Protein AF-A0A6I8U9J4-F1 (afdb_monomer)

Solvent-accessible surface area (backbone atoms only — not comparable to full-atom values): 9396 Å² total; per-residue (Å²): 132,90,82,89,88,84,92,80,89,85,88,85,89,84,87,85,91,79,93,73,92,74,82,87,76,85,80,88,70,89,74,71,74,83,78,56,86,72,78,77,77,58,90,76,80,70,68,70,56,62,68,56,52,50,51,53,51,52,51,51,50,49,34,44,76,72,56,73,56,64,94,47,52,79,76,49,46,71,67,56,55,50,51,52,50,52,50,52,53,55,48,53,50,52,52,52,53,53,53,50,52,53,68,68,40,77,84,50,99,75,46,66,67,56,50,52,52,48,52,51,53,51,52,55,52,50,51,52,47,48,52,56,54,51,55,44,69,60,44,73,84,80,136

Organism: Aedes aegypti (NCBI:txid7159)

InterPro domains:
  IPR025271 Coiled-coil domain-containing protein 28 [PF13270] (48-134)
  IPR025271 Coiled-coil domain-containing protein 28 [PTHR13400] (4-142)

Mean predicted aligned error: 19.81 Å

Structure (mmCIF, N/CA/C/O backbone):
data_AF-A0A6I8U9J4-F1
#
_entry.id   AF-A0A6I8U9J4-F1
#
loop_
_atom_site.group_PDB
_atom_site.id
_atom_site.type_symbol
_atom_site.label_atom_id
_atom_site.label_alt_id
_atom_site.label_comp_id
_atom_site.label_asym_id
_atom_site.label_entity_id
_atom_site.label_seq_id
_atom_site.pdbx_PDB_ins_code
_atom_site.Cartn_x
_atom_site.Cartn_y
_atom_site.Cartn_z
_atom_site.occupancy
_atom_site.B_iso_or_equiv
_atom_site.auth_seq_id
_atom_site.auth_comp_id
_atom_site.auth_asym_id
_atom_site.auth_atom_id
_atom_site.pdbx_PDB_model_num
ATOM 1 N N . MET A 1 1 ? 91.986 30.680 -7.772 1.00 36.62 1 MET A N 1
ATOM 2 C CA . MET A 1 1 ? 92.283 31.001 -6.359 1.00 36.62 1 MET A CA 1
ATOM 3 C C . MET A 1 1 ? 91.078 30.574 -5.531 1.00 36.62 1 MET A C 1
ATOM 5 O O . MET A 1 1 ? 89.997 30.958 -5.943 1.00 36.62 1 MET A O 1
ATOM 9 N N . ALA A 1 2 ? 91.301 29.731 -4.502 1.00 43.00 2 ALA A N 1
ATOM 10 C CA . ALA A 1 2 ? 90.623 29.614 -3.184 1.00 43.00 2 ALA A CA 1
ATOM 11 C C . ALA A 1 2 ? 89.102 29.930 -3.069 1.00 43.00 2 ALA A C 1
ATOM 13 O O . ALA A 1 2 ? 88.663 30.941 -3.589 1.00 43.00 2 ALA A O 1
ATOM 14 N N . SER A 1 3 ? 88.226 29.235 -2.329 1.00 42.28 3 SER A N 1
ATOM 15 C CA . SER A 1 3 ? 88.341 28.204 -1.287 1.00 42.28 3 SER A CA 1
ATOM 16 C C . SER A 1 3 ? 86.943 27.653 -0.909 1.00 42.28 3 SER A C 1
ATOM 18 O O . SER A 1 3 ? 85.934 28.328 -1.081 1.00 42.28 3 SER A O 1
ATOM 20 N N . ASP A 1 4 ? 86.967 26.433 -0.371 1.00 47.28 4 ASP A N 1
ATOM 21 C CA . ASP A 1 4 ? 86.129 25.717 0.621 1.00 47.28 4 ASP A CA 1
ATOM 22 C C . ASP A 1 4 ? 85.052 26.467 1.466 1.00 47.28 4 ASP A C 1
ATOM 24 O O . ASP A 1 4 ? 85.358 27.512 2.046 1.00 47.28 4 ASP A O 1
ATOM 28 N N . HIS A 1 5 ? 83.859 25.855 1.660 1.00 55.94 5 HIS A N 1
ATOM 29 C CA . HIS A 1 5 ? 83.200 25.750 2.989 1.00 55.94 5 HIS A CA 1
ATOM 30 C C . HIS A 1 5 ? 82.088 24.664 3.119 1.00 55.94 5 HIS A C 1
ATOM 32 O O . HIS A 1 5 ? 80.963 24.812 2.647 1.00 55.94 5 HIS A O 1
ATOM 38 N N . SER A 1 6 ? 82.473 23.577 3.797 1.00 47.50 6 SER A N 1
ATOM 39 C CA . SER A 1 6 ? 81.836 22.653 4.778 1.00 47.50 6 SER A CA 1
ATOM 40 C C . SER A 1 6 ? 80.377 22.782 5.316 1.00 47.50 6 SER A C 1
ATOM 42 O O . SER A 1 6 ? 79.976 23.846 5.772 1.00 47.50 6 SER A O 1
ATOM 44 N N . GLN A 1 7 ? 79.727 21.594 5.436 1.00 42.53 7 GLN A N 1
ATOM 45 C CA . GLN A 1 7 ? 78.914 20.988 6.545 1.00 42.53 7 GLN A CA 1
ATOM 46 C C . GLN A 1 7 ? 77.691 21.720 7.163 1.00 42.53 7 GLN A C 1
ATOM 48 O O . GLN A 1 7 ? 77.639 22.934 7.212 1.00 42.53 7 GLN A O 1
ATOM 53 N N . ALA A 1 8 ? 76.716 21.097 7.844 1.00 42.38 8 ALA A N 1
ATOM 54 C CA . ALA A 1 8 ? 76.015 19.803 7.848 1.00 42.38 8 ALA A CA 1
ATOM 55 C C . ALA A 1 8 ? 74.902 19.903 8.933 1.00 42.38 8 ALA A C 1
ATOM 57 O O . ALA A 1 8 ? 75.109 20.526 9.969 1.00 42.38 8 ALA A O 1
ATOM 58 N N . SER A 1 9 ? 73.765 19.228 8.709 1.00 43.97 9 SER A N 1
ATOM 59 C CA . SER A 1 9 ? 72.813 18.643 9.689 1.00 43.97 9 SER A CA 1
ATOM 60 C C . SER A 1 9 ? 72.199 19.466 10.844 1.00 43.97 9 SER A C 1
ATOM 62 O O . SER A 1 9 ? 72.874 19.855 11.792 1.00 43.97 9 SER A O 1
ATOM 64 N N . SER A 1 10 ? 70.858 19.470 10.916 1.00 44.91 10 SER A N 1
ATOM 65 C CA . SER A 1 10 ? 70.172 19.288 12.206 1.00 44.91 10 SER A CA 1
ATOM 66 C C . SER A 1 10 ? 68.784 18.655 12.066 1.00 44.91 10 SER A C 1
ATOM 68 O O . SER A 1 10 ? 67.904 19.155 11.368 1.00 44.91 10 SER A O 1
ATOM 70 N N . SER A 1 11 ? 68.644 17.519 12.744 1.00 41.78 11 SER A N 1
ATOM 71 C CA . SER A 1 11 ? 67.476 16.649 12.858 1.00 41.78 11 SER A CA 1
ATOM 72 C C . SER A 1 11 ? 66.563 17.143 13.985 1.00 41.78 11 SER A C 1
ATOM 74 O O . SER A 1 11 ? 67.050 17.474 15.066 1.00 41.78 11 SER A O 1
ATOM 76 N N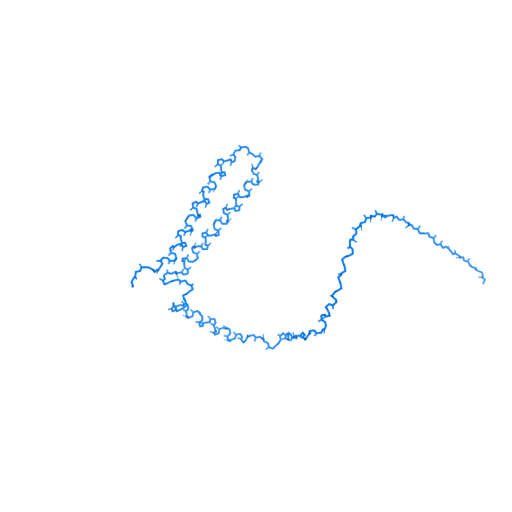 . ARG A 1 12 ? 65.243 17.180 13.763 1.00 46.03 12 ARG A N 1
ATOM 77 C CA . ARG A 1 12 ? 64.239 17.422 14.812 1.00 46.03 12 ARG A CA 1
ATOM 78 C C . ARG A 1 12 ? 63.363 16.184 14.986 1.00 46.03 12 ARG A C 1
ATOM 80 O O . ARG A 1 12 ? 62.631 15.800 14.081 1.00 46.03 12 ARG A O 1
ATOM 87 N N . GLN A 1 13 ? 63.454 15.594 16.173 1.00 48.38 13 GLN A N 1
ATOM 88 C CA . GLN A 1 13 ? 62.544 14.583 16.709 1.00 48.38 13 GLN A CA 1
ATOM 89 C C . GLN A 1 13 ? 61.261 15.254 17.209 1.00 48.38 13 GLN A C 1
ATOM 91 O O . GLN A 1 13 ? 61.371 16.259 17.898 1.00 48.38 13 GLN A O 1
ATOM 96 N N . HIS A 1 14 ? 60.089 14.656 16.977 1.00 40.41 14 HIS A N 1
ATOM 97 C CA . HIS A 1 14 ? 58.976 14.689 17.932 1.00 40.41 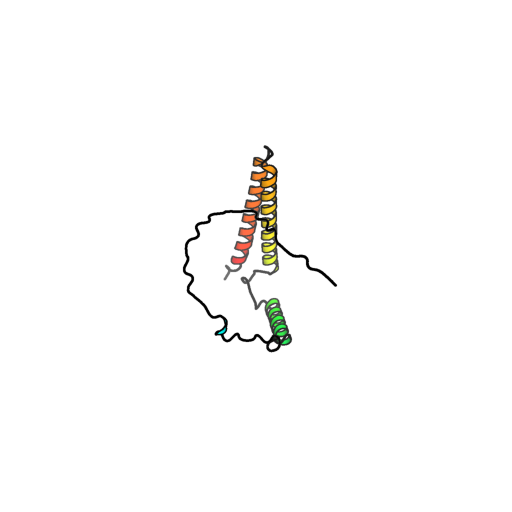14 HIS A CA 1
ATOM 98 C C . HIS A 1 14 ? 58.230 13.345 17.909 1.00 40.41 14 HIS A C 1
ATOM 100 O O . HIS A 1 14 ? 58.067 12.704 16.875 1.00 40.41 14 HIS A O 1
ATOM 106 N N . SER A 1 15 ? 57.876 12.926 19.116 1.00 47.19 15 SER A N 1
ATOM 107 C CA . SER A 1 15 ? 57.378 11.643 19.606 1.00 47.19 15 SER A CA 1
ATOM 108 C C . SER A 1 15 ? 55.990 11.231 19.108 1.00 47.19 15 SER A C 1
ATOM 110 O O . SER A 1 15 ? 55.166 12.085 18.808 1.00 47.19 15 SER A O 1
ATOM 112 N N . ASN A 1 16 ? 55.698 9.924 19.169 1.00 42.38 16 ASN A N 1
ATOM 113 C CA . ASN A 1 16 ? 54.596 9.405 19.992 1.00 42.38 16 ASN A CA 1
ATOM 114 C C . ASN A 1 16 ? 54.693 7.881 20.161 1.00 42.38 16 ASN A C 1
ATOM 116 O O . ASN A 1 16 ? 54.768 7.129 19.193 1.00 42.38 16 ASN A O 1
ATOM 120 N N . ALA A 1 17 ? 54.685 7.444 21.420 1.00 46.56 17 ALA A N 1
ATOM 121 C CA . ALA A 1 17 ? 54.541 6.053 21.814 1.00 46.56 17 ALA A CA 1
ATOM 122 C C . ALA A 1 17 ? 53.050 5.704 21.926 1.00 46.56 17 ALA A C 1
ATOM 124 O O . ALA A 1 17 ? 52.295 6.422 22.579 1.00 46.56 17 ALA A O 1
ATOM 125 N N . ALA A 1 18 ? 52.647 4.579 21.339 1.00 44.66 18 ALA A N 1
ATOM 126 C CA . ALA A 1 18 ? 51.417 3.882 21.689 1.00 44.66 18 ALA A CA 1
ATOM 127 C C . ALA A 1 18 ? 51.668 2.375 21.586 1.00 44.66 18 ALA A C 1
ATOM 129 O O . ALA A 1 18 ? 51.803 1.807 20.504 1.00 44.66 18 ALA A O 1
ATOM 130 N N . THR A 1 19 ? 51.771 1.743 22.749 1.00 48.50 19 THR A N 1
ATOM 131 C CA . THR A 1 19 ? 51.801 0.296 22.933 1.00 48.50 19 THR A CA 1
ATOM 132 C C . THR A 1 19 ? 50.413 -0.256 22.617 1.00 48.50 19 THR A C 1
ATOM 134 O O . THR A 1 19 ? 49.478 -0.041 23.385 1.00 48.50 19 THR A O 1
ATOM 137 N N . ALA A 1 20 ? 50.267 -0.973 21.505 1.00 47.34 20 ALA A N 1
ATOM 138 C CA . ALA A 1 20 ? 49.064 -1.742 21.202 1.00 47.34 20 ALA A CA 1
ATOM 139 C C . ALA A 1 20 ? 49.452 -3.201 20.956 1.00 47.34 20 ALA A C 1
ATOM 141 O O . ALA A 1 20 ? 49.959 -3.581 19.903 1.00 47.34 20 ALA A O 1
ATOM 142 N N . ASN A 1 21 ? 49.223 -4.003 21.990 1.00 51.22 21 ASN A N 1
ATOM 143 C CA . ASN A 1 21 ? 49.241 -5.455 21.967 1.00 51.22 21 ASN A CA 1
ATOM 144 C C . ASN A 1 21 ? 48.270 -5.941 20.873 1.00 51.22 21 ASN A C 1
ATOM 146 O O . ASN A 1 21 ? 47.070 -5.692 20.974 1.00 51.22 21 ASN A O 1
ATOM 150 N N . SER A 1 22 ? 48.765 -6.574 19.808 1.00 46.28 22 SER A N 1
ATOM 151 C CA . SER A 1 22 ? 47.919 -7.167 18.766 1.00 46.28 22 SER A CA 1
ATOM 152 C C . SER A 1 22 ? 48.385 -8.581 18.463 1.00 46.28 22 SER A C 1
ATOM 154 O O . SER A 1 22 ? 49.473 -8.822 17.948 1.00 46.28 22 SER A O 1
ATOM 156 N N . SER A 1 23 ? 47.522 -9.505 18.858 1.00 46.25 23 SER A N 1
ATOM 157 C CA . SER A 1 23 ? 47.575 -10.948 18.699 1.00 46.25 23 SER A CA 1
ATOM 158 C C . SER A 1 23 ? 47.949 -11.354 17.271 1.00 46.25 23 SER A C 1
ATOM 160 O O . SER A 1 23 ? 47.322 -10.922 16.304 1.00 46.25 23 SER A O 1
ATOM 162 N N . SER A 1 24 ? 48.941 -12.231 17.133 1.00 45.88 24 SER A N 1
ATOM 163 C CA . SER A 1 24 ? 49.341 -12.835 15.863 1.00 45.88 24 SER A CA 1
ATOM 164 C C . SER A 1 24 ? 48.259 -13.788 15.340 1.00 45.88 24 SER A C 1
ATOM 166 O O . SER A 1 24 ? 48.244 -14.980 15.642 1.00 45.88 24 SER A O 1
ATOM 168 N N . ILE A 1 25 ? 47.346 -13.282 14.511 1.00 52.50 25 ILE A N 1
ATOM 169 C CA . ILE A 1 25 ? 46.489 -14.140 13.688 1.00 52.50 25 ILE A CA 1
ATOM 170 C C . ILE A 1 25 ? 47.313 -14.565 12.469 1.00 52.50 25 ILE A C 1
ATOM 172 O O . ILE A 1 25 ? 47.520 -13.796 11.532 1.00 52.50 25 ILE A O 1
ATOM 176 N N . SER A 1 26 ? 47.804 -15.804 12.497 1.00 50.78 26 SER A N 1
ATOM 177 C CA . SER A 1 26 ? 48.402 -16.470 11.339 1.00 50.78 26 SER A CA 1
ATOM 178 C C . SER A 1 26 ? 47.347 -16.634 10.236 1.00 50.78 26 SER A C 1
ATOM 180 O O . SER A 1 26 ? 46.552 -17.571 10.247 1.00 50.78 26 SER A O 1
ATOM 182 N N . LEU A 1 27 ? 47.321 -15.704 9.281 1.00 45.22 27 LEU A N 1
ATOM 183 C CA . LEU A 1 27 ? 46.529 -15.793 8.052 1.00 45.22 27 LEU A CA 1
ATOM 184 C C . LEU A 1 27 ? 47.405 -16.343 6.924 1.00 45.22 27 LEU A C 1
ATOM 186 O O . LEU A 1 27 ? 47.714 -15.653 5.956 1.00 45.22 27 LEU A O 1
ATOM 190 N N . ASN A 1 28 ? 47.808 -17.610 7.031 1.00 49.66 28 ASN A N 1
ATOM 191 C CA . ASN A 1 28 ? 48.372 -18.314 5.887 1.00 49.66 28 ASN A CA 1
ATOM 192 C C . ASN A 1 28 ? 47.243 -18.910 5.036 1.00 49.66 28 ASN A C 1
ATOM 194 O O . ASN A 1 28 ? 46.852 -20.064 5.204 1.00 49.66 28 ASN A O 1
ATOM 198 N N . LYS A 1 29 ? 46.705 -18.113 4.110 1.00 49.50 29 LYS A N 1
ATOM 199 C CA . LYS A 1 29 ? 46.005 -18.643 2.935 1.00 49.50 29 LYS A CA 1
ATOM 200 C C . LYS A 1 29 ? 46.177 -17.672 1.778 1.00 49.50 29 LYS A C 1
ATOM 202 O O . LYS A 1 29 ? 45.304 -16.860 1.498 1.00 49.50 29 LYS A O 1
ATOM 207 N N . SER A 1 30 ? 47.330 -17.754 1.119 1.00 51.00 30 SER A N 1
ATOM 208 C CA . SER A 1 30 ? 47.567 -17.076 -0.154 1.00 51.00 30 SER A CA 1
ATOM 209 C C . SER A 1 30 ? 46.687 -17.727 -1.226 1.00 51.00 30 SER A C 1
ATOM 211 O O . SER A 1 30 ? 47.063 -18.707 -1.867 1.00 51.00 30 SER A O 1
ATOM 213 N N . TYR A 1 31 ? 45.451 -17.247 -1.367 1.00 51.31 31 TYR A N 1
ATOM 214 C CA . TYR A 1 31 ? 44.615 -17.562 -2.517 1.00 51.31 31 TYR A CA 1
ATOM 215 C C . TYR A 1 31 ? 45.118 -16.715 -3.689 1.00 51.31 31 TYR A C 1
ATOM 217 O O . TYR A 1 31 ? 44.790 -15.541 -3.835 1.00 51.31 31 TYR A O 1
ATOM 225 N N . SER A 1 32 ? 45.954 -17.317 -4.531 1.00 54.34 32 SER A N 1
ATOM 226 C CA . SER A 1 32 ? 46.299 -16.747 -5.831 1.00 54.34 32 SER A CA 1
ATOM 227 C C . SER A 1 32 ? 45.012 -16.518 -6.640 1.00 54.34 32 SER A C 1
ATOM 229 O O . SER A 1 32 ? 44.365 -17.463 -7.097 1.00 54.34 32 SER A O 1
ATOM 231 N N . PHE A 1 33 ? 44.618 -15.252 -6.797 1.00 53.03 33 PHE A N 1
ATOM 232 C CA . PHE A 1 33 ? 43.500 -14.840 -7.655 1.00 53.03 33 PHE A CA 1
ATOM 233 C C . PHE A 1 33 ? 43.836 -14.955 -9.150 1.00 53.03 33 PHE A C 1
ATOM 235 O O . PHE A 1 33 ? 42.931 -14.919 -9.979 1.00 53.03 33 PHE A O 1
ATOM 242 N N . THR A 1 34 ? 45.115 -15.127 -9.501 1.00 60.34 34 THR A N 1
ATOM 243 C CA . THR A 1 34 ? 45.606 -15.126 -10.888 1.00 60.34 34 THR A CA 1
ATOM 244 C C . THR A 1 34 ? 45.434 -16.466 -11.606 1.00 60.34 34 THR A C 1
ATOM 246 O O . THR A 1 34 ? 45.622 -16.529 -12.814 1.00 60.34 34 THR A O 1
ATOM 249 N N . SER A 1 35 ? 45.049 -17.530 -10.890 1.00 56.22 35 SER A N 1
ATOM 250 C CA . SER A 1 35 ? 44.878 -18.880 -11.455 1.00 56.22 35 SER A CA 1
ATOM 251 C C . SER A 1 35 ? 43.421 -19.238 -11.790 1.00 56.22 35 SER A C 1
ATOM 253 O O . SER A 1 35 ? 43.125 -20.344 -12.239 1.00 56.22 35 SER A O 1
ATOM 255 N N . ARG A 1 36 ? 42.468 -18.320 -11.576 1.00 58.94 36 ARG A N 1
ATOM 256 C CA . ARG A 1 36 ? 41.097 -18.519 -12.066 1.00 58.94 36 ARG A CA 1
ATOM 257 C C . ARG A 1 36 ? 41.050 -18.063 -13.523 1.00 58.94 36 ARG A C 1
ATOM 259 O O . ARG A 1 36 ? 41.444 -16.926 -13.775 1.00 58.94 36 ARG A O 1
ATOM 266 N N . PRO A 1 37 ? 40.537 -18.873 -14.468 1.00 59.06 37 PRO A N 1
ATOM 267 C CA . PRO A 1 37 ? 40.164 -18.376 -15.782 1.00 59.06 37 PRO A CA 1
ATOM 268 C C . PRO A 1 37 ? 39.107 -17.291 -15.571 1.00 59.06 37 PRO A C 1
ATOM 270 O O . PRO A 1 37 ? 37.932 -17.579 -15.334 1.00 59.06 37 PRO A O 1
ATOM 273 N N . LEU A 1 38 ? 39.534 -16.031 -15.560 1.00 56.19 38 LEU A N 1
ATOM 274 C CA . LEU A 1 38 ? 38.623 -14.905 -15.580 1.00 56.19 38 LEU A CA 1
ATOM 275 C C . LEU A 1 38 ? 37.996 -14.956 -16.965 1.00 56.19 38 LEU A C 1
ATOM 277 O O . LEU A 1 38 ? 38.655 -14.668 -17.963 1.00 56.19 38 LEU A O 1
ATOM 281 N N . LYS A 1 39 ? 36.740 -15.409 -17.036 1.00 64.81 39 LYS A N 1
ATOM 282 C CA . LYS A 1 39 ? 35.931 -15.219 -18.234 1.00 64.81 39 LYS A CA 1
ATOM 283 C C . LYS A 1 39 ? 35.933 -13.716 -18.478 1.00 64.81 39 LYS A C 1
ATOM 285 O O . LYS A 1 39 ? 35.288 -12.971 -17.746 1.00 64.81 39 LYS A O 1
ATOM 290 N N . HIS A 1 40 ? 36.732 -13.266 -19.441 1.00 59.09 40 HIS A N 1
ATOM 291 C CA . HIS A 1 40 ? 36.652 -11.908 -19.935 1.00 59.09 40 HIS A CA 1
ATOM 292 C C . HIS A 1 40 ? 35.231 -11.763 -20.466 1.00 59.09 40 HIS A C 1
ATOM 294 O O . HIS A 1 40 ? 34.910 -12.266 -21.541 1.00 59.09 40 HIS A O 1
ATOM 300 N N . HIS A 1 41 ? 34.364 -11.132 -19.679 1.00 59.47 41 HIS A N 1
ATOM 301 C CA . HIS A 1 41 ? 33.092 -10.620 -20.153 1.00 59.47 41 HIS A CA 1
ATOM 302 C C . HIS A 1 41 ? 33.436 -9.497 -21.130 1.00 59.47 41 HIS A C 1
ATOM 304 O O . HIS A 1 41 ? 33.469 -8.323 -20.772 1.00 59.47 41 HIS A O 1
ATOM 310 N N . SER A 1 42 ? 33.822 -9.875 -22.351 1.00 52.12 42 SER A N 1
ATOM 311 C CA . SER A 1 42 ? 33.932 -8.950 -23.463 1.00 52.12 42 SER A CA 1
ATOM 312 C C . SER A 1 42 ? 32.568 -8.291 -23.581 1.00 52.12 42 SER A C 1
ATOM 314 O O . SER A 1 42 ? 31.578 -8.954 -23.888 1.00 52.12 42 SER A O 1
ATOM 316 N N . PHE A 1 43 ? 32.523 -6.993 -23.299 1.00 51.09 43 PHE A N 1
ATOM 317 C CA . PHE A 1 43 ? 31.336 -6.136 -23.262 1.00 51.09 43 PHE A CA 1
ATOM 318 C C . PHE A 1 43 ? 30.551 -6.097 -24.598 1.00 51.09 43 PHE A C 1
ATOM 320 O O . PHE A 1 43 ? 29.582 -5.363 -24.736 1.00 51.09 43 PHE A O 1
ATOM 327 N N . ILE A 1 44 ? 30.972 -6.873 -25.603 1.00 54.34 44 ILE A N 1
ATOM 328 C CA . ILE A 1 44 ? 30.528 -6.798 -26.998 1.00 54.34 44 ILE A CA 1
ATOM 329 C C . ILE A 1 44 ? 29.907 -8.124 -27.496 1.00 54.34 44 ILE A C 1
ATOM 331 O O . ILE A 1 44 ? 29.293 -8.132 -28.557 1.00 54.34 44 ILE A O 1
ATOM 335 N N . SER A 1 45 ? 29.988 -9.244 -26.759 1.00 55.50 45 SER A N 1
ATOM 336 C CA . SER A 1 45 ? 29.440 -10.533 -27.248 1.00 55.50 45 SER A CA 1
ATOM 337 C C . SER A 1 45 ? 28.010 -10.856 -26.814 1.00 55.50 45 SER A C 1
ATOM 339 O O . SER A 1 45 ? 27.387 -11.711 -27.432 1.00 55.50 45 SER A O 1
ATOM 341 N N . GLU A 1 46 ? 27.458 -10.177 -25.814 1.00 55.66 46 GLU A N 1
ATOM 342 C CA . GLU A 1 46 ? 26.072 -10.392 -25.391 1.00 55.66 46 GLU A CA 1
ATOM 343 C C . GLU A 1 46 ? 25.438 -9.046 -25.048 1.00 55.66 46 GLU A C 1
ATOM 345 O O . GLU A 1 46 ? 25.168 -8.735 -23.893 1.00 55.66 46 GLU A O 1
ATOM 350 N N . VAL A 1 47 ? 25.195 -8.215 -26.064 1.00 56.00 47 VAL A N 1
ATOM 351 C CA . VAL A 1 47 ? 24.017 -7.349 -25.974 1.00 56.00 47 VAL A CA 1
ATOM 352 C C . VAL A 1 47 ? 22.855 -8.331 -26.108 1.00 56.00 47 VAL A C 1
ATOM 354 O O . VAL A 1 47 ? 22.701 -8.873 -27.206 1.00 56.00 47 VAL A O 1
ATOM 357 N N . PRO A 1 48 ? 22.107 -8.669 -25.037 1.00 60.66 48 PRO A N 1
ATOM 358 C CA . PRO A 1 48 ? 20.928 -9.511 -25.196 1.00 60.66 48 PRO A CA 1
ATOM 359 C C . PRO A 1 48 ? 20.103 -8.875 -26.305 1.00 60.66 48 PRO A C 1
ATOM 361 O O . PRO A 1 48 ? 19.840 -7.676 -26.214 1.00 60.66 48 PRO A O 1
ATOM 364 N N . ASP A 1 49 ? 19.823 -9.634 -27.376 1.00 78.06 49 ASP A N 1
ATOM 365 C CA . ASP A 1 49 ? 19.156 -9.129 -28.580 1.00 78.06 49 ASP A CA 1
ATOM 366 C C . ASP A 1 49 ? 17.975 -8.278 -28.121 1.00 78.06 49 ASP A C 1
ATOM 368 O O . ASP A 1 49 ? 16.977 -8.798 -27.618 1.00 78.06 49 ASP A O 1
ATOM 372 N N . VAL A 1 50 ? 18.128 -6.954 -28.209 1.00 83.38 50 VAL A N 1
ATOM 373 C CA . VAL A 1 50 ? 17.184 -6.007 -27.608 1.00 83.38 50 VAL A CA 1
ATOM 374 C C . VAL A 1 50 ? 15.800 -6.254 -28.196 1.00 83.38 50 VAL A C 1
ATOM 376 O O . VAL A 1 50 ? 14.799 -6.161 -27.494 1.00 83.38 50 VAL A O 1
ATOM 379 N N . ARG A 1 51 ? 15.751 -6.709 -29.454 1.00 83.00 51 ARG A N 1
ATOM 380 C CA . ARG A 1 51 ? 14.521 -7.088 -30.145 1.00 83.00 51 ARG A CA 1
ATOM 381 C C . ARG A 1 51 ? 13.923 -8.383 -29.620 1.00 83.00 51 ARG A C 1
ATOM 383 O O . ARG A 1 51 ? 12.717 -8.581 -29.729 1.00 83.00 51 ARG A O 1
ATOM 390 N N . HIS A 1 52 ? 14.737 -9.321 -29.145 1.00 87.88 52 HIS A N 1
ATOM 391 C CA . HIS A 1 52 ? 14.250 -10.525 -28.474 1.00 87.88 52 HIS A CA 1
ATOM 392 C C . HIS A 1 52 ? 13.646 -10.174 -27.115 1.00 87.88 52 HIS A C 1
ATOM 394 O O . HIS A 1 52 ? 12.546 -10.627 -26.812 1.00 87.88 52 HIS A O 1
ATOM 400 N N . MET A 1 53 ? 14.317 -9.317 -26.343 1.00 88.88 53 MET A N 1
ATOM 401 C CA . MET A 1 53 ? 13.797 -8.821 -25.069 1.00 88.88 53 MET A CA 1
ATOM 402 C C . MET A 1 53 ? 12.497 -8.031 -25.263 1.00 88.88 53 MET A C 1
ATOM 404 O O . MET A 1 53 ? 11.521 -8.294 -24.574 1.00 88.88 53 MET A O 1
ATOM 408 N N . GLU A 1 54 ? 12.446 -7.134 -26.247 1.00 90.62 54 GLU A N 1
ATOM 409 C CA . GLU A 1 54 ? 11.240 -6.387 -26.617 1.00 90.62 54 GLU A CA 1
ATOM 410 C C . GLU A 1 54 ? 10.080 -7.325 -26.972 1.00 90.62 54 GLU A C 1
ATOM 412 O O . GLU A 1 54 ? 8.992 -7.197 -26.417 1.00 90.62 54 GLU A O 1
ATOM 417 N N . ARG A 1 55 ? 10.313 -8.327 -27.831 1.00 90.62 55 ARG A N 1
ATOM 418 C CA . ARG A 1 55 ? 9.294 -9.332 -28.180 1.00 90.62 55 ARG A CA 1
ATOM 419 C C . ARG A 1 55 ? 8.819 -10.125 -26.965 1.00 90.62 55 ARG A C 1
ATOM 421 O O . ARG A 1 55 ? 7.621 -10.358 -26.831 1.00 90.62 55 ARG A O 1
ATOM 428 N N . ALA A 1 56 ? 9.735 -10.521 -26.083 1.00 90.12 56 ALA A N 1
ATOM 429 C CA . ALA A 1 56 ? 9.393 -11.226 -24.854 1.00 90.12 56 ALA A CA 1
ATOM 430 C C . ALA A 1 56 ? 8.550 -10.350 -23.910 1.00 90.12 56 ALA A C 1
ATOM 432 O O . ALA A 1 56 ? 7.566 -10.829 -23.354 1.00 90.12 56 ALA A O 1
ATOM 433 N N . LEU A 1 57 ? 8.883 -9.062 -23.773 1.00 93.62 57 LEU A N 1
ATOM 434 C CA . LEU A 1 57 ? 8.129 -8.104 -22.960 1.00 93.62 57 LEU A CA 1
ATOM 435 C C . LEU A 1 57 ? 6.742 -7.801 -23.547 1.00 93.62 57 LEU A C 1
ATOM 437 O O . LEU A 1 57 ? 5.774 -7.711 -22.796 1.00 93.62 57 LEU A O 1
ATOM 441 N N . LEU A 1 58 ? 6.619 -7.689 -24.872 1.00 93.50 58 LEU A N 1
ATOM 442 C CA . LEU A 1 58 ? 5.327 -7.513 -25.544 1.00 93.50 58 LEU A CA 1
ATOM 443 C C . LEU A 1 58 ? 4.419 -8.736 -25.363 1.00 93.50 58 LEU A C 1
ATOM 445 O O . LEU A 1 58 ? 3.245 -8.572 -25.042 1.00 93.50 58 LEU A O 1
ATOM 449 N N . GLY A 1 59 ? 4.964 -9.951 -25.492 1.00 90.81 59 GLY A N 1
ATOM 450 C CA . GLY A 1 59 ? 4.221 -11.182 -25.202 1.00 90.81 59 GLY A CA 1
ATOM 451 C C . GLY A 1 59 ? 3.805 -11.279 -23.732 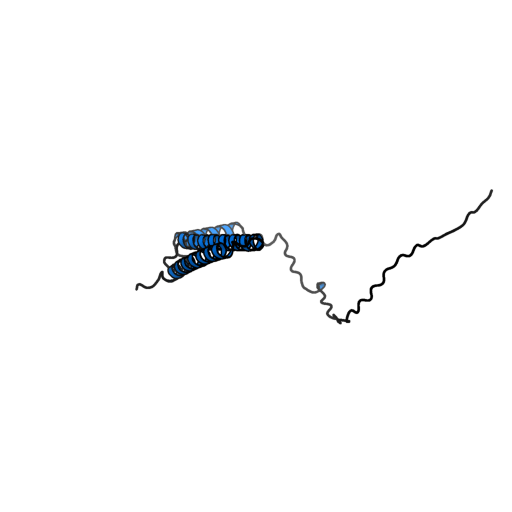1.00 90.81 59 GLY A C 1
ATOM 452 O O . GLY A 1 59 ? 2.687 -11.684 -23.430 1.00 90.81 59 GLY A O 1
ATOM 453 N N . LEU A 1 60 ? 4.660 -10.823 -22.811 1.00 89.81 60 LEU A N 1
ATOM 454 C CA . LEU A 1 60 ? 4.320 -10.737 -21.391 1.00 89.81 60 LEU A CA 1
ATOM 455 C C . LEU A 1 60 ? 3.155 -9.764 -21.143 1.00 89.81 60 LEU A C 1
ATOM 457 O O . LEU A 1 60 ? 2.267 -10.074 -20.356 1.00 89.81 60 LEU A O 1
ATOM 461 N N . LEU A 1 61 ? 3.132 -8.613 -21.824 1.00 88.75 61 LEU A N 1
ATOM 462 C CA . LEU A 1 61 ? 2.031 -7.645 -21.751 1.00 88.75 61 LEU A CA 1
ATOM 463 C C . LEU A 1 61 ? 0.727 -8.201 -22.336 1.00 88.75 61 LEU A C 1
ATOM 465 O O . LEU A 1 61 ? -0.339 -7.973 -21.771 1.00 88.75 61 LEU A O 1
ATOM 469 N N . GLU A 1 62 ? 0.792 -8.941 -23.442 1.00 86.69 62 GLU A N 1
ATOM 470 C CA . GLU A 1 62 ? -0.369 -9.623 -24.025 1.00 86.69 62 GLU A CA 1
ATOM 471 C C . GLU A 1 62 ? -0.928 -10.695 -23.080 1.00 86.69 62 GLU A C 1
ATOM 473 O O . GLU A 1 62 ? -2.131 -10.734 -22.805 1.00 86.69 62 GLU A O 1
ATOM 478 N N . ASP A 1 63 ? -0.055 -11.527 -22.514 1.00 84.50 63 ASP A N 1
ATOM 479 C CA . ASP A 1 63 ? -0.426 -12.521 -21.511 1.00 84.50 63 ASP A CA 1
ATOM 480 C C . ASP A 1 63 ? -1.016 -11.853 -20.242 1.00 84.50 63 ASP A C 1
ATOM 482 O O . ASP A 1 63 ? -1.863 -12.442 -19.562 1.00 84.50 63 ASP A O 1
ATOM 486 N N . PHE A 1 64 ? -0.625 -10.606 -19.944 1.00 78.81 64 PHE A N 1
ATOM 487 C CA . PHE A 1 64 ? -1.191 -9.785 -18.869 1.00 78.81 64 PHE A CA 1
ATOM 488 C C . PHE A 1 64 ? -2.599 -9.269 -19.207 1.00 78.81 64 PHE A C 1
ATOM 490 O O . PHE A 1 64 ? -3.525 -9.443 -18.416 1.00 78.81 64 PHE A O 1
ATOM 497 N N . HIS A 1 65 ? -2.795 -8.683 -20.394 1.00 77.19 65 HIS A N 1
ATOM 498 C CA . HIS A 1 65 ? -4.094 -8.155 -20.836 1.00 77.19 65 HIS A CA 1
ATOM 499 C C . HIS A 1 65 ? -5.136 -9.252 -21.080 1.00 77.19 65 HIS A C 1
ATOM 501 O O . HIS A 1 65 ? -6.324 -9.042 -20.842 1.00 77.19 65 HIS A O 1
ATOM 507 N N . SER A 1 66 ? -4.699 -10.431 -21.525 1.00 78.56 66 SER A N 1
ATOM 508 C CA . SER A 1 66 ? -5.558 -11.611 -21.692 1.00 78.56 66 SER A CA 1
ATOM 509 C C . SER A 1 66 ? -5.888 -12.312 -20.368 1.00 78.56 66 SER A C 1
ATOM 511 O O . SER A 1 66 ? -6.724 -13.215 -20.338 1.00 78.56 66 SER A O 1
ATOM 513 N N . GLY A 1 67 ? -5.240 -11.921 -19.264 1.00 68.69 67 GLY A N 1
ATOM 514 C CA . GLY A 1 67 ? -5.441 -12.516 -17.943 1.00 68.69 67 GLY A CA 1
ATOM 515 C C . GLY A 1 67 ? -4.887 -13.938 -17.799 1.00 68.69 67 GLY A C 1
ATOM 516 O O . GLY A 1 67 ? -5.259 -14.645 -16.857 1.00 68.69 67 GLY A O 1
ATOM 517 N N . LYS A 1 68 ? -4.018 -14.373 -18.720 1.00 77.06 68 LYS A N 1
ATOM 518 C CA . LYS A 1 68 ? -3.324 -15.670 -18.685 1.00 77.06 68 LYS A CA 1
ATOM 519 C C . LYS A 1 68 ? -2.186 -15.666 -17.663 1.00 77.06 68 LYS A C 1
ATOM 521 O O . LYS A 1 68 ? -1.970 -16.668 -16.983 1.00 77.06 68 LYS A O 1
ATOM 526 N N . LEU A 1 69 ? -1.502 -14.532 -17.508 1.00 70.00 69 LEU A N 1
ATOM 527 C CA . LEU A 1 69 ? -0.592 -14.292 -16.392 1.00 70.00 69 LEU A CA 1
ATOM 528 C C . LEU A 1 69 ? -1.381 -13.794 -15.186 1.00 70.00 69 LEU A C 1
ATOM 530 O O . LEU A 1 69 ? -1.733 -12.623 -15.079 1.00 70.00 69 LEU A O 1
ATOM 534 N N . LYS A 1 70 ? -1.637 -14.708 -14.252 1.00 63.59 70 LYS A N 1
ATOM 535 C CA . LYS A 1 70 ? -2.194 -14.389 -12.937 1.00 63.59 70 LYS A CA 1
ATOM 536 C C . LYS A 1 70 ? -1.070 -14.466 -11.913 1.00 63.59 70 LYS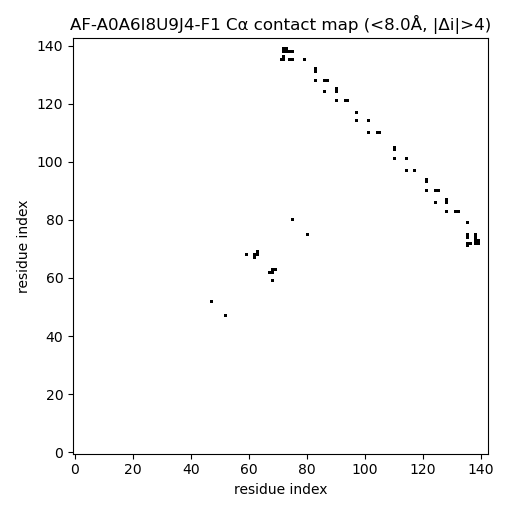 A C 1
ATOM 538 O O . LYS A 1 70 ? -0.700 -15.552 -11.483 1.00 63.59 70 LYS A O 1
ATOM 543 N N . ALA A 1 71 ? -0.503 -13.317 -11.549 1.00 62.28 71 ALA A N 1
ATOM 544 C CA . ALA A 1 71 ? 0.485 -13.235 -10.468 1.00 62.28 71 ALA A CA 1
ATOM 545 C C . ALA A 1 71 ? -0.159 -13.451 -9.083 1.00 62.28 71 ALA A C 1
ATOM 547 O O . ALA A 1 71 ? 0.510 -13.845 -8.133 1.00 62.28 71 ALA A O 1
ATOM 548 N N . PHE A 1 72 ? -1.474 -13.23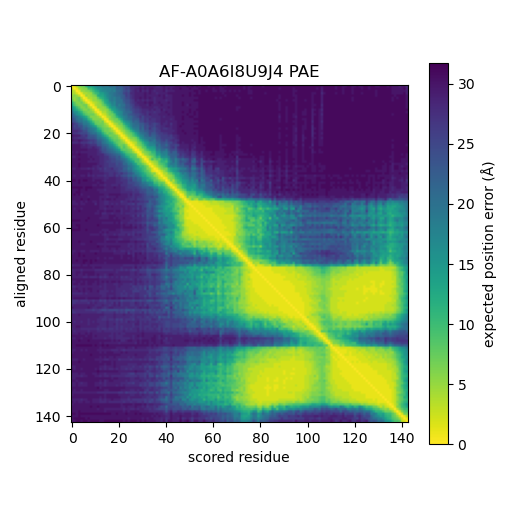7 -8.999 1.00 56.81 72 PHE A N 1
ATOM 549 C CA . PHE A 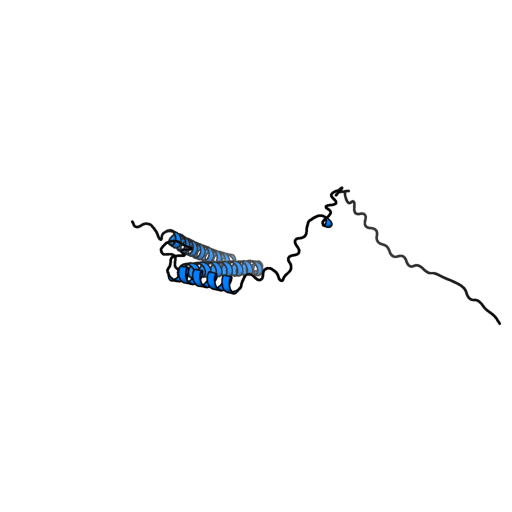1 72 ? -2.304 -13.382 -7.809 1.00 56.81 72 PHE A CA 1
ATOM 550 C C . PHE A 1 72 ? -3.663 -13.977 -8.229 1.00 56.81 72 PHE A C 1
ATOM 552 O O . PHE A 1 72 ? -3.993 -13.946 -9.414 1.00 56.81 72 PHE A O 1
ATOM 559 N N . GLY A 1 73 ? -4.411 -14.584 -7.296 1.00 57.59 73 GLY A N 1
ATOM 560 C CA . GLY A 1 73 ? -5.593 -15.430 -7.557 1.00 57.59 73 GLY A CA 1
ATOM 561 C C . GLY A 1 73 ? -6.651 -14.853 -8.515 1.00 57.59 73 GLY A C 1
ATOM 562 O O . GLY A 1 73 ? -6.643 -13.672 -8.851 1.00 57.59 73 GLY A O 1
ATOM 563 N N . SER A 1 74 ? -7.582 -15.693 -8.988 1.00 54.47 74 SER A N 1
ATOM 564 C CA . SER A 1 74 ? -8.646 -15.289 -9.922 1.00 54.47 74 SER A CA 1
ATOM 565 C C . SER A 1 74 ? -9.589 -14.254 -9.296 1.00 54.47 74 SER A C 1
ATOM 567 O O . SER A 1 74 ? -10.613 -14.612 -8.732 1.00 54.47 74 SER A O 1
ATOM 569 N N . GLY A 1 75 ? -9.237 -12.974 -9.386 1.00 59.53 75 GLY A N 1
ATOM 570 C CA . GLY A 1 75 ? -9.969 -11.879 -8.748 1.00 59.53 75 GLY A CA 1
ATOM 571 C C . GLY A 1 75 ? -9.070 -10.829 -8.100 1.00 59.53 75 GLY A C 1
ATOM 572 O O . GLY A 1 75 ? -9.577 -9.770 -7.745 1.00 59.53 75 GLY A O 1
ATOM 573 N N . CYS A 1 76 ? -7.762 -11.089 -7.985 1.00 65.38 76 CYS A N 1
ATOM 574 C CA . CYS A 1 76 ? -6.786 -10.088 -7.571 1.00 65.38 76 CYS A CA 1
ATOM 575 C C . CYS A 1 76 ? -6.450 -9.166 -8.751 1.00 65.38 76 CYS A C 1
ATOM 577 O O . CYS A 1 76 ? -5.768 -9.573 -9.696 1.00 65.38 76 CYS A O 1
ATOM 579 N N . THR A 1 77 ? -6.967 -7.938 -8.729 1.00 73.75 77 THR A N 1
ATOM 580 C CA . THR A 1 77 ? -6.697 -6.943 -9.773 1.00 73.75 77 THR A CA 1
ATOM 581 C C . THR A 1 77 ? -5.410 -6.177 -9.474 1.00 73.75 77 THR A C 1
ATOM 583 O O . THR A 1 77 ? -5.008 -6.011 -8.321 1.00 73.75 77 THR A O 1
ATOM 586 N N . MET A 1 78 ? -4.770 -5.641 -10.516 1.00 78.50 78 MET A N 1
ATOM 587 C CA . MET A 1 78 ? -3.648 -4.709 -10.339 1.00 78.50 78 MET A CA 1
ATOM 588 C C . MET A 1 78 ? -4.022 -3.512 -9.463 1.00 78.50 78 MET A C 1
ATOM 590 O O . MET A 1 78 ? -3.209 -3.052 -8.672 1.00 78.50 78 MET A O 1
ATOM 594 N N . GLU A 1 79 ? -5.260 -3.035 -9.565 1.00 81.69 79 GLU A N 1
ATOM 595 C CA . GLU A 1 79 ? -5.785 -1.953 -8.733 1.00 81.69 79 GLU A CA 1
ATOM 596 C C . GLU A 1 79 ? -5.803 -2.322 -7.241 1.00 81.69 79 GLU A C 1
ATOM 598 O O . GLU A 1 79 ? -5.393 -1.519 -6.406 1.00 81.69 79 GLU A O 1
ATOM 603 N N . GLN A 1 80 ? -6.187 -3.554 -6.892 1.00 84.88 80 GLN A N 1
ATOM 604 C CA . GLN A 1 80 ? -6.159 -4.026 -5.503 1.00 84.88 80 GLN A CA 1
ATOM 605 C C . GLN A 1 80 ? -4.730 -4.120 -4.956 1.00 84.88 80 GLN A C 1
ATOM 607 O O . GLN A 1 80 ? -4.471 -3.694 -3.830 1.00 84.88 80 GLN A O 1
ATOM 612 N N . MET A 1 81 ? -3.790 -4.624 -5.760 1.00 87.50 81 MET A N 1
ATOM 613 C CA . MET A 1 81 ? -2.370 -4.659 -5.394 1.00 87.50 81 MET A CA 1
ATOM 614 C C . MET A 1 81 ? -1.792 -3.250 -5.207 1.00 87.50 81 MET A C 1
ATOM 616 O O . MET A 1 81 ? -1.064 -3.006 -4.244 1.00 87.50 81 MET A O 1
ATOM 620 N N . THR A 1 82 ? -2.150 -2.310 -6.086 1.00 89.00 82 THR A N 1
ATOM 621 C CA . THR A 1 82 ? -1.782 -0.894 -5.953 1.00 89.00 82 THR A CA 1
ATOM 622 C C . THR A 1 82 ? -2.353 -0.297 -4.669 1.00 89.00 82 THR A C 1
ATOM 624 O O . THR A 1 82 ? -1.612 0.319 -3.910 1.00 89.00 82 THR A O 1
ATOM 627 N N . SER A 1 83 ? -3.625 -0.555 -4.359 1.00 92.31 83 SER A N 1
ATOM 628 C CA . SER A 1 83 ? -4.252 -0.070 -3.125 1.00 92.31 83 SER A CA 1
ATOM 629 C C . SER A 1 83 ? -3.543 -0.589 -1.866 1.00 92.31 83 SER A C 1
ATOM 631 O O . SER A 1 83 ? -3.299 0.170 -0.929 1.00 92.31 83 SER A O 1
ATOM 633 N N . ILE A 1 84 ? -3.140 -1.862 -1.842 1.00 94.00 84 ILE A N 1
ATOM 634 C CA . ILE A 1 84 ? -2.385 -2.441 -0.717 1.00 94.00 84 ILE A CA 1
ATOM 635 C C . ILE A 1 84 ? -1.005 -1.805 -0.582 1.00 94.00 84 ILE A C 1
ATOM 637 O O . ILE A 1 84 ? -0.577 -1.489 0.530 1.00 94.00 84 ILE A O 1
ATOM 641 N N . ARG A 1 85 ? -0.319 -1.567 -1.702 1.00 95.88 85 ARG A N 1
ATOM 642 C CA . ARG A 1 85 ? 0.952 -0.842 -1.698 1.00 95.88 85 ARG A CA 1
ATOM 643 C C . ARG A 1 85 ? 0.786 0.560 -1.101 1.00 95.88 85 ARG A C 1
ATOM 645 O O . ARG A 1 85 ? 1.565 0.945 -0.234 1.00 95.88 85 ARG A O 1
ATOM 652 N N . GLU A 1 86 ? -0.236 1.306 -1.509 1.00 97.44 86 GLU A N 1
ATOM 653 C CA . GLU A 1 86 ? -0.516 2.642 -0.966 1.00 97.44 86 GLU A CA 1
ATOM 654 C C . GLU A 1 86 ? -0.813 2.605 0.542 1.00 97.44 86 GLU A C 1
ATOM 656 O O . GLU A 1 86 ? -0.343 3.462 1.297 1.00 97.44 86 GLU A O 1
ATOM 661 N N . GLN A 1 87 ? -1.546 1.590 1.015 1.00 97.38 87 GLN A N 1
ATOM 662 C CA . GLN A 1 87 ? -1.785 1.381 2.446 1.00 97.38 87 GLN A CA 1
ATOM 663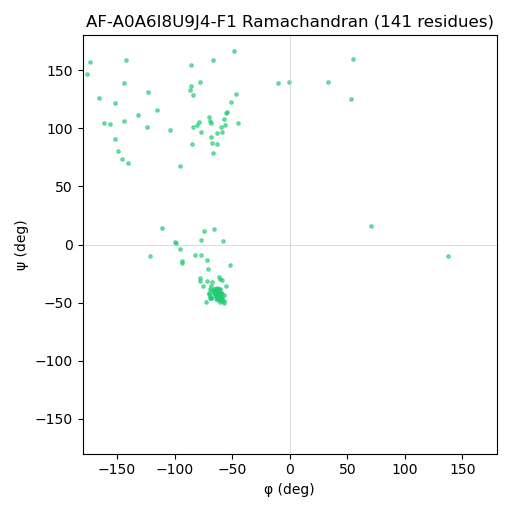 C C . GLN A 1 87 ? -0.473 1.152 3.214 1.00 97.38 87 GLN A C 1
ATOM 665 O O . GLN A 1 87 ? -0.274 1.754 4.272 1.00 97.38 87 GLN A O 1
ATOM 670 N N . GLN A 1 88 ? 0.442 0.339 2.674 1.00 97.44 88 GLN A N 1
ATOM 671 C CA . GLN A 1 88 ? 1.769 0.105 3.256 1.00 97.44 88 GLN A CA 1
ATOM 672 C C . GLN A 1 88 ? 2.616 1.384 3.297 1.00 97.44 88 GLN A C 1
ATOM 674 O O . GLN A 1 88 ? 3.199 1.698 4.335 1.00 97.44 88 GLN A O 1
ATOM 679 N N . GLU A 1 89 ? 2.652 2.156 2.208 1.00 97.75 89 GLU A N 1
ATOM 680 C CA . GLU A 1 89 ? 3.378 3.432 2.146 1.00 97.75 89 GLU A CA 1
ATOM 681 C C . GLU A 1 89 ? 2.820 4.443 3.164 1.00 97.75 89 GLU A C 1
ATOM 683 O O . GLU A 1 89 ? 3.575 5.080 3.904 1.00 97.75 89 GLU A O 1
ATOM 688 N N . SER A 1 90 ? 1.491 4.542 3.270 1.00 96.69 90 SER A N 1
ATOM 689 C CA . SER A 1 90 ? 0.815 5.399 4.251 1.00 96.69 90 SER A CA 1
ATOM 690 C C . SER A 1 90 ? 1.136 5.003 5.694 1.00 96.69 90 SER A C 1
ATOM 692 O O . SER A 1 90 ? 1.285 5.870 6.562 1.00 96.69 90 SER A O 1
ATOM 694 N N . LEU A 1 91 ? 1.232 3.699 5.964 1.00 97.31 91 LEU A N 1
ATOM 695 C CA . LEU A 1 91 ? 1.584 3.170 7.276 1.00 97.31 91 LEU A CA 1
ATOM 696 C C . LEU A 1 91 ? 3.046 3.467 7.624 1.00 97.31 91 LEU A C 1
ATOM 698 O O . LEU A 1 91 ? 3.321 3.948 8.721 1.00 97.31 91 LEU A O 1
ATOM 702 N N . ALA A 1 92 ? 3.965 3.234 6.684 1.00 96.50 92 ALA A N 1
ATOM 703 C CA . ALA A 1 92 ? 5.383 3.530 6.861 1.00 96.50 92 ALA A CA 1
ATOM 704 C C . ALA A 1 92 ? 5.603 5.019 7.149 1.00 96.50 92 ALA A C 1
ATOM 706 O O . ALA A 1 92 ? 6.299 5.366 8.101 1.00 96.50 92 ALA A O 1
ATOM 707 N N . LYS A 1 93 ? 4.939 5.899 6.389 1.00 96.25 93 LYS A N 1
ATOM 708 C CA . LYS A 1 93 ? 4.977 7.343 6.633 1.00 96.25 93 LYS A CA 1
ATOM 709 C C . LYS A 1 93 ? 4.512 7.693 8.046 1.00 96.25 93 LYS A C 1
ATOM 711 O O . LYS A 1 93 ? 5.241 8.361 8.767 1.00 96.25 93 LYS A O 1
ATOM 716 N N . LEU A 1 94 ? 3.351 7.185 8.467 1.00 95.19 94 LEU A N 1
ATOM 717 C CA . LEU A 1 94 ? 2.836 7.441 9.815 1.00 95.19 94 LEU A CA 1
ATOM 718 C C . LEU A 1 94 ? 3.790 6.923 10.904 1.00 95.19 94 LEU A C 1
ATOM 720 O O . LEU A 1 94 ? 3.962 7.583 11.923 1.00 95.19 94 LEU A O 1
ATOM 724 N N . HIS A 1 95 ? 4.420 5.766 10.697 1.00 94.31 95 HIS A N 1
ATOM 725 C CA . HIS A 1 95 ? 5.408 5.222 11.627 1.00 94.31 95 HIS A CA 1
ATOM 726 C C . HIS A 1 95 ? 6.637 6.137 11.758 1.00 94.31 95 HIS A C 1
ATOM 728 O O . HIS A 1 95 ? 7.083 6.401 12.875 1.00 94.31 95 HIS A O 1
ATOM 734 N N . PHE A 1 96 ? 7.163 6.654 10.642 1.00 93.62 96 PHE A N 1
ATOM 735 C CA . PHE A 1 96 ? 8.268 7.617 10.669 1.00 93.62 96 PHE A CA 1
ATOM 736 C C . PHE A 1 96 ? 7.872 8.936 11.332 1.00 93.62 96 PHE A C 1
ATOM 738 O O . PHE A 1 96 ? 8.623 9.423 12.174 1.00 93.62 96 PHE A O 1
ATOM 745 N N . ASP A 1 97 ? 6.693 9.473 11.011 1.00 91.19 97 ASP A N 1
ATOM 746 C CA . ASP A 1 97 ? 6.185 10.711 11.608 1.00 91.19 97 ASP A CA 1
ATOM 747 C C . ASP A 1 97 ? 6.087 10.564 13.137 1.00 91.19 97 ASP A C 1
ATOM 749 O O . ASP A 1 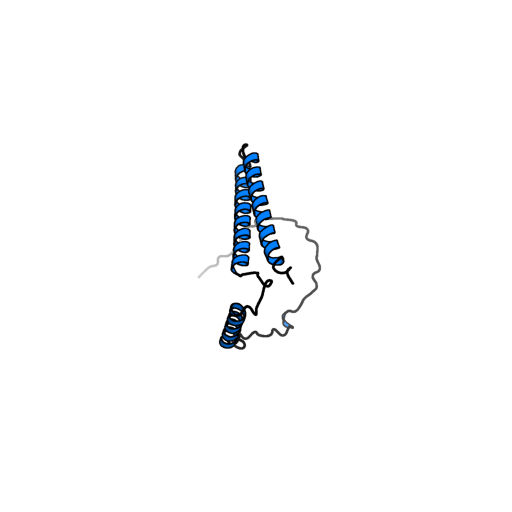97 ? 6.634 11.375 13.877 1.00 91.19 97 ASP A O 1
ATOM 753 N N . LEU A 1 98 ? 5.481 9.476 13.630 1.00 88.62 98 LEU A N 1
ATOM 754 C CA . LEU A 1 98 ? 5.358 9.216 15.069 1.00 88.62 98 LEU A CA 1
ATOM 755 C C . LEU A 1 98 ? 6.710 8.993 15.758 1.00 88.62 98 LEU A C 1
ATOM 757 O O . LEU A 1 98 ? 6.900 9.453 16.882 1.00 88.62 98 LEU A O 1
ATOM 761 N N . GLY A 1 99 ? 7.653 8.311 15.101 1.00 85.00 99 GLY A N 1
ATOM 762 C CA . GLY A 1 99 ? 9.009 8.127 15.624 1.00 85.00 99 GLY A CA 1
ATOM 763 C C . GLY A 1 99 ? 9.788 9.442 15.718 1.00 85.00 99 GLY A C 1
ATOM 764 O O . GLY A 1 99 ? 10.502 9.673 16.694 1.00 85.00 99 GLY A O 1
ATOM 765 N N . ASN A 1 100 ? 9.610 10.330 14.738 1.00 84.06 100 ASN A N 1
ATOM 766 C CA . ASN A 1 100 ? 10.218 11.656 14.732 1.00 84.06 100 ASN A CA 1
ATOM 767 C C . ASN A 1 100 ? 9.625 12.553 15.831 1.00 84.06 100 ASN A C 1
ATOM 769 O O . ASN A 1 100 ? 10.372 13.158 16.596 1.00 84.06 100 ASN A O 1
ATOM 773 N N . GLU A 1 101 ? 8.297 12.571 15.976 1.00 78.94 101 GLU A N 1
ATOM 774 C CA . GLU A 1 101 ? 7.612 13.299 17.053 1.00 78.94 101 GLU A CA 1
ATOM 775 C C . GLU A 1 101 ? 8.031 12.776 18.437 1.00 78.94 101 GLU A C 1
ATOM 777 O O . GLU A 1 101 ? 8.331 13.563 19.331 1.00 78.94 101 GLU A O 1
ATOM 782 N N . ALA A 1 102 ? 8.148 11.455 18.621 1.00 72.38 102 ALA A N 1
ATOM 783 C CA . ALA A 1 102 ? 8.633 10.871 19.873 1.00 72.38 102 ALA A CA 1
ATOM 784 C C . ALA A 1 102 ? 10.083 11.284 20.194 1.00 72.38 102 ALA A C 1
ATOM 786 O O . ALA A 1 102 ? 10.402 11.561 21.352 1.00 72.38 102 ALA A O 1
ATOM 787 N N . SER A 1 103 ? 10.949 11.378 19.179 1.00 71.06 103 SER A N 1
ATOM 788 C CA . SER A 1 103 ? 12.335 11.834 19.345 1.00 71.06 103 SER A CA 1
ATOM 789 C C . SER A 1 103 ? 12.435 13.321 19.697 1.00 71.06 103 SER A C 1
ATOM 791 O O . SER A 1 103 ? 13.302 13.698 20.481 1.00 71.06 103 SER A O 1
ATOM 793 N N . LEU A 1 104 ? 11.589 14.171 19.111 1.00 67.06 104 LEU A N 1
ATOM 794 C CA . LEU A 1 104 ? 11.598 15.620 19.349 1.00 67.06 104 LEU A CA 1
ATOM 795 C C . LEU A 1 104 ? 10.926 15.992 20.675 1.00 67.06 104 LEU A C 1
ATOM 797 O O . LEU A 1 104 ? 11.308 16.964 21.327 1.00 67.06 104 LEU A O 1
ATOM 801 N N . SER A 1 105 ? 9.932 15.207 21.082 1.00 63.00 105 SER A N 1
ATOM 802 C CA . SER A 1 105 ? 9.039 15.541 22.185 1.00 63.00 105 SER A CA 1
ATOM 803 C C . SER A 1 105 ? 9.381 14.853 23.512 1.00 63.00 105 SER A C 1
ATOM 805 O O . SER A 1 105 ? 8.739 15.123 24.527 1.00 63.00 105 SER A O 1
ATOM 807 N N . ALA A 1 106 ? 10.462 14.063 23.558 1.00 58.88 106 ALA A N 1
ATOM 808 C CA . ALA A 1 106 ? 11.072 13.575 24.802 1.00 58.88 106 ALA A CA 1
ATOM 809 C C . ALA A 1 106 ? 11.382 14.702 25.821 1.00 58.88 106 ALA A C 1
ATOM 811 O O . ALA A 1 106 ? 11.532 14.436 27.011 1.00 58.88 106 ALA A O 1
ATOM 812 N N . ASN A 1 107 ? 11.415 15.964 25.373 1.00 58.22 107 ASN A N 1
ATOM 813 C CA . ASN A 1 107 ? 11.659 17.143 26.201 1.00 58.22 107 ASN A CA 1
ATOM 814 C C . ASN A 1 107 ? 10.390 17.865 26.712 1.00 58.22 107 ASN A C 1
ATOM 816 O O . ASN A 1 107 ? 10.524 18.819 27.477 1.00 58.22 107 ASN A O 1
ATOM 820 N N . ALA A 1 108 ? 9.171 17.459 26.330 1.00 57.75 108 ALA A N 1
ATOM 821 C CA . ALA A 1 108 ? 7.928 18.135 26.728 1.00 57.75 108 ALA A CA 1
ATOM 822 C C . ALA A 1 108 ? 6.962 17.173 27.452 1.00 57.75 108 ALA A C 1
ATOM 824 O O . ALA A 1 108 ? 6.690 16.069 27.002 1.00 57.75 108 ALA A O 1
ATOM 825 N N . GLY A 1 109 ? 6.411 17.565 28.601 1.00 59.25 109 GLY A N 1
ATOM 826 C CA . GLY A 1 109 ? 5.633 16.675 29.484 1.00 59.25 109 GLY A CA 1
ATOM 827 C C . GLY A 1 109 ? 4.207 16.309 29.036 1.00 59.25 109 GLY A C 1
ATOM 828 O O . GLY A 1 109 ? 3.463 15.770 29.845 1.00 59.25 109 GLY A O 1
ATOM 829 N N . ASN A 1 110 ? 3.797 16.593 27.791 1.00 61.00 110 ASN A N 1
ATOM 830 C CA . ASN A 1 110 ? 2.399 16.463 27.327 1.00 61.00 110 ASN A CA 1
ATOM 831 C C . ASN A 1 110 ? 2.153 15.330 26.304 1.00 61.00 110 ASN A C 1
ATOM 833 O O . ASN A 1 110 ? 1.105 15.274 25.661 1.00 61.00 110 ASN A O 1
ATOM 837 N N . ASN A 1 111 ? 3.109 14.413 26.144 1.00 68.44 111 ASN A N 1
ATOM 838 C CA . ASN A 1 111 ? 3.198 13.555 24.956 1.00 68.44 111 ASN A CA 1
ATOM 839 C C . ASN A 1 111 ? 2.519 12.195 25.030 1.00 68.44 111 ASN A C 1
ATOM 841 O O . ASN A 1 111 ? 2.330 11.553 23.997 1.00 68.44 111 ASN A O 1
ATOM 845 N N . GLU A 1 112 ? 2.139 11.730 26.213 1.00 78.00 112 GLU A N 1
ATOM 846 C CA . GLU A 1 112 ? 1.659 10.357 26.348 1.00 78.00 112 GLU A CA 1
ATOM 847 C C . GLU A 1 112 ? 0.291 10.159 25.687 1.00 78.00 112 GLU A C 1
ATOM 849 O O . GLU A 1 112 ? 0.094 9.207 24.935 1.00 78.00 112 GLU A O 1
ATOM 854 N N . ALA A 1 113 ? -0.624 11.119 25.847 1.00 82.62 113 ALA A N 1
ATOM 855 C CA . ALA A 1 113 ? -1.919 11.083 25.173 1.00 82.62 113 ALA A CA 1
ATOM 856 C C . ALA A 1 113 ? -1.779 11.169 23.642 1.00 82.62 113 ALA A C 1
ATOM 858 O O . ALA A 1 113 ? -2.493 10.478 22.914 1.00 82.62 113 ALA A O 1
ATOM 859 N N . GLN A 1 114 ? -0.857 11.989 23.127 1.00 82.62 114 GLN A N 1
ATOM 860 C CA . GLN A 1 114 ? -0.624 12.108 21.683 1.00 82.62 114 GLN A CA 1
ATOM 861 C C . GLN A 1 114 ? 0.027 10.847 21.106 1.00 82.62 114 GLN A C 1
ATOM 863 O O . GLN A 1 114 ? -0.429 10.353 20.075 1.00 82.62 114 GLN A O 1
ATOM 868 N N . SER A 1 115 ? 1.008 10.276 21.807 1.00 83.94 115 SER A N 1
ATOM 869 C CA . SER A 1 115 ? 1.639 9.001 21.454 1.00 83.94 115 SER A CA 1
ATOM 870 C C . SER A 1 115 ? 0.622 7.857 21.442 1.00 83.94 115 SER A C 1
ATOM 872 O O . SER A 1 115 ? 0.519 7.127 20.456 1.00 83.94 115 SER A O 1
ATOM 874 N N . GLN A 1 116 ? -0.236 7.763 22.465 1.00 87.88 116 GLN A N 1
ATOM 875 C CA . GLN A 1 116 ? -1.319 6.778 22.501 1.00 87.88 116 GLN A CA 1
ATOM 876 C C . GLN A 1 116 ? -2.297 6.946 21.332 1.00 87.88 116 GLN A C 1
ATOM 878 O O . GLN A 1 116 ? -2.703 5.957 20.720 1.00 87.88 116 GLN A O 1
ATOM 883 N N . ASN A 1 117 ? -2.663 8.181 20.978 1.00 90.19 117 ASN A N 1
ATOM 884 C CA . ASN A 1 117 ? -3.503 8.443 19.807 1.00 90.19 117 ASN A CA 1
ATOM 885 C C . ASN A 1 117 ? -2.803 8.056 18.493 1.00 90.19 117 ASN A C 1
ATOM 887 O O . ASN A 1 117 ? -3.439 7.490 17.604 1.00 90.19 117 ASN A O 1
ATOM 891 N N . GLY A 1 118 ? -1.504 8.331 18.368 1.00 91.44 118 GLY A N 1
ATOM 892 C CA . GLY A 1 118 ? -0.685 7.923 17.228 1.00 91.44 118 GLY A CA 1
ATOM 893 C C . GLY A 1 118 ? -0.635 6.407 17.063 1.00 91.44 118 GLY A C 1
ATOM 894 O O . GLY A 1 118 ? -0.953 5.886 15.995 1.00 91.44 118 GLY A O 1
ATOM 895 N N . MET A 1 119 ? -0.342 5.692 18.149 1.00 93.25 119 MET A N 1
ATOM 896 C CA . MET A 1 119 ? -0.315 4.231 18.170 1.00 93.25 119 MET A CA 1
ATOM 897 C C . MET A 1 119 ? -1.674 3.616 17.836 1.00 93.25 119 MET A C 1
ATOM 899 O O . MET A 1 119 ? -1.736 2.677 17.047 1.00 93.25 119 MET A O 1
ATOM 903 N N . ARG A 1 120 ? -2.780 4.176 18.344 1.00 95.06 120 ARG A N 1
ATOM 904 C CA . ARG A 1 120 ? -4.136 3.734 17.969 1.00 95.06 120 ARG A CA 1
ATOM 905 C C . ARG A 1 120 ? 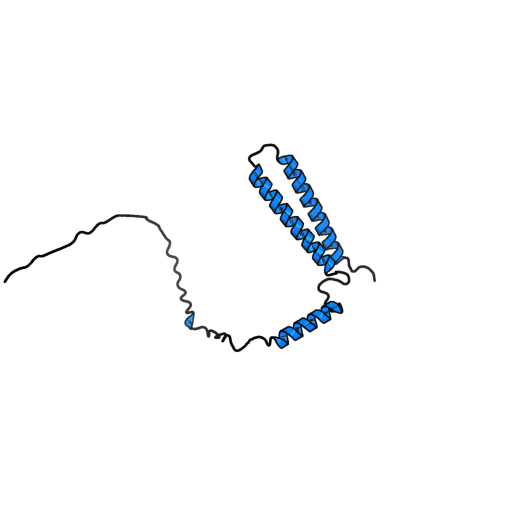-4.386 3.858 16.465 1.00 95.06 120 ARG A C 1
ATOM 907 O O . ARG A 1 120 ? -4.932 2.939 15.864 1.00 95.06 120 ARG A O 1
ATOM 914 N N . LYS A 1 121 ? -3.959 4.964 15.843 1.00 95.44 121 LYS A N 1
ATOM 915 C CA . LYS A 1 121 ? -4.063 5.147 14.383 1.00 95.44 121 LYS A CA 1
ATOM 916 C C . LYS A 1 121 ? -3.213 4.133 13.618 1.00 95.44 121 LYS A C 1
ATOM 918 O O . LYS A 1 121 ? -3.652 3.649 12.578 1.00 95.44 121 LYS A O 1
ATOM 923 N N . LEU A 1 122 ? -2.019 3.817 14.122 1.00 95.75 122 LEU A N 1
ATOM 924 C CA . LEU A 1 122 ? -1.134 2.821 13.520 1.00 95.75 122 LEU A CA 1
ATOM 925 C C . LEU A 1 122 ? -1.782 1.430 13.529 1.00 95.75 122 LEU A C 1
ATOM 927 O O . LEU A 1 122 ? -1.834 0.777 12.490 1.00 95.75 122 LEU A O 1
ATOM 931 N N . VAL A 1 123 ? -2.331 1.019 14.676 1.00 96.69 123 VAL A N 1
ATOM 932 C CA . VAL A 1 123 ? -3.026 -0.268 14.838 1.00 96.69 123 VAL A CA 1
ATOM 933 C C . VAL A 1 123 ? -4.243 -0.353 13.917 1.00 96.69 123 VAL A C 1
ATOM 935 O O . VAL A 1 123 ? -4.361 -1.314 13.167 1.00 96.69 123 VAL A O 1
ATOM 938 N N . ALA A 1 124 ? -5.080 0.687 13.867 1.00 97.19 124 ALA A N 1
ATOM 939 C CA . ALA A 1 124 ? -6.247 0.703 12.981 1.00 97.19 124 ALA A CA 1
ATOM 940 C C . ALA A 1 124 ? -5.866 0.570 11.491 1.00 97.19 124 ALA A C 1
ATOM 942 O O . ALA A 1 124 ? -6.504 -0.166 10.738 1.00 97.19 124 ALA A O 1
ATOM 943 N N . LYS A 1 125 ? -4.798 1.250 11.048 1.00 96.94 125 LYS A N 1
ATOM 944 C CA . LYS A 1 125 ? -4.305 1.116 9.667 1.00 96.94 125 LYS A CA 1
ATOM 945 C C . LYS A 1 125 ? -3.700 -0.263 9.387 1.00 96.94 125 LYS A C 1
ATOM 947 O O . LYS A 1 125 ? -3.862 -0.774 8.282 1.00 96.94 125 LYS A O 1
ATOM 952 N N . LEU A 1 126 ? -3.023 -0.867 10.364 1.00 97.62 126 LEU A N 1
ATOM 953 C CA . LEU A 1 126 ? -2.504 -2.236 10.273 1.00 97.62 126 LEU A CA 1
ATOM 954 C C . LEU A 1 126 ? -3.627 -3.271 10.149 1.00 97.62 126 LEU A C 1
ATOM 956 O O . LEU A 1 126 ? -3.525 -4.187 9.332 1.00 97.62 126 LEU A O 1
ATOM 960 N N . GLU A 1 127 ? -4.705 -3.117 10.914 1.00 96.75 127 GLU A N 1
ATOM 961 C CA . GLU A 1 127 ? -5.896 -3.966 10.816 1.00 96.75 127 GLU A CA 1
ATOM 962 C C . GLU A 1 127 ? -6.540 -3.852 9.428 1.00 96.75 127 GLU A C 1
ATOM 964 O O . GLU A 1 127 ? -6.806 -4.865 8.781 1.00 96.75 127 GLU A O 1
ATOM 969 N N . GLN A 1 128 ? -6.706 -2.628 8.914 1.00 96.38 128 GLN A N 1
ATOM 970 C CA . GLN A 1 128 ? -7.247 -2.396 7.571 1.00 96.38 128 GLN A CA 1
ATOM 971 C C . GLN A 1 128 ? -6.375 -3.019 6.468 1.00 96.38 128 GLN A C 1
ATOM 973 O O . GLN A 1 128 ? -6.901 -3.611 5.518 1.00 96.38 128 GLN A O 1
ATOM 978 N N . LEU A 1 129 ? -5.049 -2.895 6.584 1.00 95.94 129 LEU A N 1
ATOM 979 C CA . LEU A 1 129 ? -4.105 -3.528 5.665 1.00 95.94 129 LEU A CA 1
ATOM 980 C C . LEU A 1 129 ? -4.220 -5.054 5.722 1.00 95.94 129 LEU A C 1
ATOM 982 O O . LEU A 1 129 ? -4.283 -5.704 4.681 1.00 95.94 129 LEU A O 1
ATOM 986 N N . SER A 1 130 ? -4.311 -5.618 6.927 1.00 94.38 130 SER A N 1
ATOM 987 C CA . SER A 1 130 ? -4.461 -7.063 7.128 1.00 94.38 130 SER A CA 1
ATOM 988 C C . SER A 1 130 ? -5.739 -7.586 6.473 1.00 94.38 130 SER A C 1
ATOM 990 O O . SER A 1 130 ? -5.683 -8.550 5.715 1.00 94.38 130 SER A O 1
ATOM 992 N N . PHE A 1 131 ? -6.865 -6.890 6.662 1.00 92.50 131 PHE A N 1
ATOM 993 C CA . PHE A 1 131 ? -8.129 -7.221 6.001 1.00 92.50 131 PHE A CA 1
ATOM 994 C C . PHE A 1 131 ? -8.028 -7.141 4.469 1.00 92.50 131 PHE A C 1
ATOM 996 O O . PHE A 1 131 ? -8.534 -8.006 3.755 1.00 92.50 131 PHE A O 1
ATOM 1003 N N . SER A 1 132 ? -7.354 -6.111 3.948 1.00 90.69 132 SER A N 1
ATOM 1004 C CA . SER A 1 132 ? -7.168 -5.934 2.502 1.00 90.69 132 SER A CA 1
ATOM 1005 C C . SER A 1 132 ? -6.338 -7.072 1.896 1.00 90.69 132 SER A C 1
ATOM 1007 O O . SER A 1 132 ? -6.681 -7.569 0.825 1.00 90.69 132 SER A O 1
ATOM 1009 N N . ILE A 1 133 ? -5.298 -7.530 2.603 1.00 89.25 133 ILE A N 1
ATOM 1010 C CA . ILE A 1 133 ? -4.471 -8.678 2.207 1.00 89.25 133 ILE A CA 1
ATOM 1011 C C . ILE A 1 133 ? -5.268 -9.984 2.289 1.00 89.25 133 ILE A C 1
ATOM 1013 O O . ILE A 1 133 ? -5.250 -10.764 1.342 1.00 89.25 133 ILE A O 1
ATOM 1017 N N . GLU A 1 134 ? -6.009 -10.221 3.372 1.00 87.25 134 GLU A N 1
ATOM 1018 C CA . GLU A 1 134 ? -6.853 -11.414 3.518 1.00 87.25 134 GLU A CA 1
ATOM 1019 C C . GLU A 1 134 ? -7.862 -11.528 2.367 1.00 87.25 134 GLU A C 1
ATOM 1021 O O . GLU A 1 134 ? -8.002 -12.584 1.745 1.00 87.25 134 GLU A O 1
ATOM 1026 N N . LYS A 1 135 ? -8.487 -10.406 1.991 1.00 84.12 135 LYS A N 1
ATOM 1027 C CA . LYS A 1 135 ? -9.410 -10.335 0.855 1.00 84.12 135 LYS A CA 1
ATOM 1028 C C . LYS A 1 135 ? -8.758 -10.716 -0.481 1.00 84.12 135 LYS A C 1
ATOM 1030 O O . LYS A 1 135 ? -9.454 -11.253 -1.342 1.00 84.12 135 LYS A O 1
ATOM 1035 N N . LEU A 1 136 ? -7.450 -10.495 -0.664 1.00 78.56 136 LEU A N 1
ATOM 1036 C CA . LEU A 1 136 ? -6.746 -10.975 -1.861 1.00 78.56 136 LEU A CA 1
ATOM 1037 C C . LEU A 1 136 ? -6.754 -12.506 -1.950 1.00 78.56 136 LEU A C 1
ATOM 1039 O O . LEU A 1 136 ? -6.940 -13.069 -3.033 1.00 78.56 136 LEU A O 1
ATOM 1043 N N . HIS A 1 137 ? -6.551 -13.177 -0.815 1.00 67.56 137 HIS A N 1
ATOM 1044 C CA . HIS A 1 137 ? -6.454 -14.634 -0.729 1.00 67.56 137 HIS A CA 1
ATOM 1045 C C . HIS A 1 137 ? -7.821 -15.325 -0.797 1.00 67.56 137 HIS A C 1
ATOM 1047 O O . HIS A 1 137 ? -7.919 -16.427 -1.333 1.00 67.56 137 HIS A O 1
ATOM 1053 N N . SER A 1 138 ? -8.884 -14.659 -0.342 1.00 62.66 138 SER A N 1
ATOM 1054 C CA . SER A 1 138 ? -10.257 -15.184 -0.344 1.00 62.66 138 SER A CA 1
ATOM 1055 C C . SER A 1 138 ? -10.956 -15.152 -1.710 1.00 62.66 138 SER A C 1
ATOM 1057 O O . SER A 1 138 ? -12.111 -15.556 -1.810 1.00 62.66 138 SER A O 1
ATOM 1059 N N . SER A 1 139 ? -10.276 -14.745 -2.790 1.00 55.84 139 SER A N 1
ATOM 1060 C CA . SER A 1 139 ? -10.816 -14.732 -4.166 1.00 55.84 139 SER A CA 1
ATOM 1061 C C . SER A 1 139 ? -11.115 -16.127 -4.760 1.00 55.84 139 SER A C 1
ATOM 1063 O O . SER A 1 139 ? -11.369 -16.257 -5.958 1.00 55.84 139 SER A O 1
ATOM 1065 N N . LYS A 1 140 ? -11.133 -17.182 -3.931 1.00 54.97 140 LYS A N 1
ATOM 1066 C CA . LYS A 1 140 ? -11.665 -18.496 -4.297 1.00 54.97 140 LYS A CA 1
ATOM 1067 C C . LYS A 1 140 ? -12.200 -19.280 -3.089 1.00 54.97 140 LYS A C 1
ATOM 1069 O O . LYS A 1 140 ? -11.472 -20.073 -2.506 1.00 54.97 140 LYS A O 1
ATOM 1074 N N . VAL A 1 141 ? -13.488 -19.120 -2.780 1.00 46.81 141 VAL A N 1
ATOM 1075 C CA . VAL A 1 141 ? -14.347 -20.198 -2.247 1.00 46.81 141 VAL A CA 1
ATOM 1076 C C . VAL A 1 141 ? -15.763 -19.995 -2.797 1.00 46.81 141 VAL A C 1
ATOM 1078 O O . VAL A 1 141 ? -16.646 -19.556 -2.081 1.00 46.81 141 VAL A O 1
ATOM 1081 N N . GLU A 1 142 ? -15.985 -20.280 -4.078 1.00 37.38 142 GLU A N 1
ATOM 1082 C CA . GLU A 1 142 ? -17.306 -20.697 -4.571 1.00 37.38 142 GLU A CA 1
ATOM 1083 C C . GLU A 1 142 ? -17.108 -21.491 -5.876 1.00 37.38 142 GLU A C 1
ATOM 1085 O O . GLU A 1 142 ? -16.712 -20.933 -6.895 1.00 37.38 142 GLU A O 1
ATOM 1090 N N . GLN A 1 143 ? -17.251 -22.817 -5.711 1.00 32.34 143 GLN A N 1
ATOM 1091 C CA . GLN A 1 143 ? -17.489 -23.940 -6.644 1.00 32.34 143 GLN A CA 1
ATOM 1092 C C . GLN A 1 143 ? -16.878 -23.906 -8.054 1.00 32.34 143 GLN A C 1
ATOM 1094 O O . GLN A 1 143 ? -17.367 -23.165 -8.930 1.00 32.34 143 GLN A O 1
#

Secondary structure (DSSP, 8-state):
--------------------------------GGGS------TTS----HHHHHHHHHHHHHHHHTT---SS-TT--HHHHHHHHHHHHHHHHHHHHHHHHHHHHTTSTTHHHHHHHHHHHHHHHHHHHHHHHHHHHTS----

Radius of gyration: 34.46 Å; Cα contacts (8 Å, |Δi|>4): 36; chains: 1; bounding box: 110×55×60 Å

Nearest PDB structures (foldseek):
  2pms-assembly2_D  TM=4.480E-01  e=1.876E+00  Streptococcus pneumoniae
  3mq1-assembly1_A  TM=3.849E-01  e=7.718E+00  Dermatophagoides pteronyssinus

Sequence (143 aa):
MASDHSQASSSRQHSNAATANSSSISLNKSYSFTSRPLKHHSFISEVPDVRHMERALLGLLEDFHSGKLKAFGSGCTMEQMTSIREQQESLAKLHFDLGNEASLSANAGNNEAQSQNGMRKLVAKLEQLSFSIEKLHSSKVEQ

Foldseek 3Di:
DDDDDDYDDDDDDDDDDDDDDDDDDPPPDPPPPPPDPPPPPPVPPDPPPVVVVVVVVVVVVVCVVVVVDDPADDPDDPVLVVVLVVLVVVLVVLVVVLVVCCVVCVPPPPPPVVNVVSVVVSVVSVVVSVVSVVVRNVSDDDD

pLDDT: mean 70.82, std 19.55, range [32.34, 97.75]